Protein AF-A0A1C4YY28-F1 (afdb_monomer_lite)

Foldseek 3Di:
DDKWKKKWFADPVRHTPDIWTDDQQLQVVCVVPADADPVRFGPDKAQQDPSSQVSCVVGDPDRDDSVVSGIIMHMDDDDD

Radius of gyration: 11.9 Å; chains: 1; bounding box: 26×30×30 Å

Secondary structure (DSSP, 8-state):
-EEEEEEEEE-TTS-EEEEEEEPHHHHHHHTTTS-B-TTS-BSS-EEPPHHHHHHHGGG-SS---GGGS-EEEEEEEEP-

Sequence (80 aa):
MSIVNLVEKFGADGSLESSWVLPPDAVEPLRAHVDVTPQGWFVDVWPVTSDIAVIVQPWVAEPVEAESGAWFIGSVHTAG

Organism: NCBI:txid356851

Structure (mmCIF, N/CA/C/O backbone):
data_AF-A0A1C4YY28-F1
#
_entry.id   AF-A0A1C4YY28-F1
#
loop_
_atom_site.group_PDB
_atom_site.id
_atom_site.type_symbol
_atom_site.label_atom_id
_atom_site.label_alt_id
_atom_site.label_comp_id
_atom_site.label_asym_id
_atom_site.label_entity_id
_atom_site.label_seq_id
_atom_site.pdbx_PDB_ins_code
_atom_site.Cartn_x
_atom_site.Cartn_y
_atom_site.Cartn_z
_atom_site.occupancy
_atom_site.B_iso_or_equiv
_atom_site.auth_seq_id
_atom_site.auth_comp_id
_atom_site.auth_asym_id
_atom_site.auth_atom_id
_atom_site.pdbx_PDB_model_num
ATOM 1 N N . MET A 1 1 ? 13.589 6.683 16.652 1.00 65.69 1 MET A N 1
ATOM 2 C CA . MET A 1 1 ? 13.436 6.774 15.189 1.00 65.69 1 MET A CA 1
ATOM 3 C C . MET A 1 1 ? 12.794 5.482 14.747 1.00 65.69 1 MET A C 1
ATOM 5 O O . MET A 1 1 ? 13.403 4.432 14.920 1.00 65.69 1 MET A O 1
ATOM 9 N N . SER A 1 2 ? 11.549 5.562 14.299 1.00 85.75 2 SER A N 1
ATOM 10 C CA . SER A 1 2 ? 10.754 4.401 13.897 1.00 85.75 2 SER A CA 1
ATOM 11 C C . SER A 1 2 ? 10.440 4.521 12.410 1.00 85.75 2 SER A C 1
ATOM 13 O O . SER A 1 2 ? 10.384 5.630 11.884 1.00 85.75 2 SER A O 1
ATOM 15 N N . ILE A 1 3 ? 10.292 3.395 11.717 1.00 91.50 3 ILE A N 1
ATOM 16 C CA . ILE A 1 3 ? 9.831 3.379 10.325 1.00 91.50 3 ILE A CA 1
ATOM 17 C C . ILE A 1 3 ? 8.346 3.044 10.352 1.00 91.50 3 ILE A C 1
ATOM 19 O O . ILE A 1 3 ? 7.945 2.110 11.048 1.00 91.50 3 ILE A O 1
ATOM 23 N N . VAL A 1 4 ? 7.544 3.814 9.622 1.00 94.62 4 VAL A N 1
ATOM 24 C CA . VAL A 1 4 ? 6.121 3.527 9.425 1.00 94.62 4 VAL A CA 1
ATOM 25 C C . VAL A 1 4 ? 5.840 3.347 7.946 1.00 94.62 4 VAL A C 1
ATOM 27 O O . VAL A 1 4 ? 6.403 4.050 7.107 1.00 94.62 4 VAL A O 1
ATOM 30 N N . ASN A 1 5 ? 4.966 2.395 7.650 1.00 97.25 5 ASN A N 1
ATOM 31 C CA . ASN A 1 5 ? 4.425 2.190 6.320 1.00 97.25 5 ASN A CA 1
ATOM 32 C C . ASN A 1 5 ? 3.207 3.080 6.147 1.00 97.25 5 ASN A C 1
ATOM 34 O O . ASN A 1 5 ? 2.406 3.226 7.071 1.00 97.25 5 ASN A O 1
ATOM 38 N N . LEU A 1 6 ? 3.080 3.662 4.969 1.00 97.56 6 LEU A N 1
ATOM 39 C CA . LEU A 1 6 ? 2.036 4.601 4.629 1.00 97.56 6 LEU A CA 1
ATOM 40 C C . LEU A 1 6 ? 1.347 4.165 3.346 1.00 97.56 6 LEU A C 1
ATOM 42 O O . LEU A 1 6 ? 1.959 3.565 2.462 1.00 97.56 6 LEU A O 1
ATOM 46 N N . VAL A 1 7 ? 0.079 4.532 3.259 1.00 98.00 7 VAL A N 1
ATOM 47 C CA . VAL A 1 7 ? -0.610 4.773 1.998 1.00 98.00 7 VAL A CA 1
ATOM 48 C C . VAL A 1 7 ? -0.860 6.272 1.899 1.00 98.00 7 VAL A C 1
ATOM 50 O O . VAL A 1 7 ? -1.274 6.904 2.870 1.00 98.00 7 VAL A O 1
ATOM 53 N N . GLU A 1 8 ? -0.549 6.846 0.748 1.00 98.19 8 GLU A N 1
ATOM 54 C CA . GLU A 1 8 ? -0.555 8.280 0.490 1.00 98.19 8 GLU A CA 1
ATOM 55 C C . GLU A 1 8 ? -1.370 8.577 -0.764 1.00 98.19 8 GLU A C 1
ATOM 57 O O . GLU A 1 8 ? -1.338 7.823 -1.740 1.00 98.19 8 GLU A O 1
ATOM 62 N N . LYS A 1 9 ? -2.085 9.700 -0.731 1.00 98.31 9 LYS A N 1
ATOM 63 C CA . LYS A 1 9 ? -2.813 10.246 -1.869 1.00 98.31 9 LYS A CA 1
ATOM 64 C C . LYS A 1 9 ? -2.265 11.614 -2.228 1.00 98.31 9 LYS A C 1
ATOM 66 O O . LYS A 1 9 ? -2.136 12.484 -1.364 1.00 98.31 9 LYS A O 1
ATOM 71 N N . PHE A 1 10 ? -2.022 11.808 -3.514 1.00 97.75 10 PHE A N 1
ATOM 72 C CA . PHE A 1 10 ? -1.535 13.054 -4.076 1.00 97.75 10 PHE A CA 1
ATOM 73 C C . PHE A 1 10 ? -2.580 13.705 -4.978 1.00 97.75 10 PHE A C 1
ATOM 75 O O . PHE A 1 10 ? -3.269 13.034 -5.745 1.00 97.75 10 PHE A O 1
ATOM 82 N N . GLY A 1 11 ? -2.671 15.029 -4.901 1.00 96.31 11 GLY A N 1
ATOM 83 C CA . GLY A 1 11 ? -3.474 15.829 -5.813 1.00 96.31 11 GLY A CA 1
ATOM 84 C C . GLY A 1 11 ? -2.856 15.880 -7.211 1.00 96.31 11 GLY A C 1
ATOM 85 O O . GLY A 1 11 ? -1.694 15.527 -7.426 1.00 96.31 11 GLY A O 1
ATOM 86 N N . ALA A 1 12 ? -3.617 16.383 -8.184 1.00 93.19 12 ALA A N 1
ATOM 87 C CA . ALA A 1 12 ? -3.144 16.540 -9.565 1.00 93.19 12 ALA A CA 1
ATOM 88 C C . ALA A 1 12 ? -1.941 17.501 -9.700 1.00 93.19 12 ALA A C 1
ATOM 90 O O . ALA A 1 12 ? -1.235 17.474 -10.707 1.00 93.19 12 ALA A O 1
ATOM 91 N N . ASP A 1 13 ? -1.712 18.352 -8.699 1.00 94.88 13 ASP A N 1
ATOM 92 C CA . ASP A 1 13 ? -0.558 19.247 -8.595 1.00 94.88 13 ASP A CA 1
ATOM 93 C C . ASP A 1 13 ? 0.675 18.591 -7.942 1.00 94.88 13 ASP A C 1
ATOM 95 O O . ASP A 1 13 ? 1.714 19.235 -7.798 1.00 94.88 13 ASP A O 1
ATOM 99 N N . GLY A 1 14 ? 0.572 17.313 -7.562 1.00 93.56 14 GLY A N 1
ATOM 100 C CA . GLY A 1 14 ? 1.618 16.558 -6.879 1.00 93.56 14 GLY A CA 1
ATOM 101 C C . GLY A 1 14 ? 1.750 16.877 -5.389 1.00 93.56 14 GLY A C 1
ATOM 102 O O . GLY A 1 14 ? 2.710 16.429 -4.763 1.00 93.56 14 GLY A O 1
ATOM 103 N N . SER A 1 15 ? 0.828 17.648 -4.805 1.00 96.38 15 SER A N 1
ATOM 104 C CA . SER A 1 15 ? 0.804 17.887 -3.362 1.00 96.38 15 SER A CA 1
ATOM 105 C C . SER A 1 15 ? 0.237 16.677 -2.614 1.00 96.38 15 SER A C 1
ATOM 107 O O . SER A 1 15 ? -0.673 16.006 -3.098 1.00 96.38 15 SER A O 1
ATOM 109 N N . LEU A 1 16 ? 0.789 16.376 -1.434 1.00 96.94 16 LEU A N 1
ATOM 110 C CA . LEU A 1 16 ? 0.244 15.341 -0.554 1.00 96.94 16 LEU A CA 1
ATOM 111 C C . LEU A 1 16 ? -1.091 15.831 0.020 1.00 96.94 16 LEU A C 1
ATOM 113 O O . LEU A 1 16 ? -1.116 16.782 0.801 1.00 96.94 16 LEU A O 1
ATOM 117 N N . GLU A 1 17 ? -2.186 15.169 -0.342 1.00 97.38 17 GLU A N 1
ATOM 118 C CA . GLU A 1 17 ? -3.522 15.497 0.162 1.00 97.38 17 GLU A CA 1
ATOM 119 C C . GLU A 1 17 ? -3.827 14.757 1.461 1.00 97.38 17 GLU A C 1
ATOM 121 O O . GLU A 1 17 ? -4.450 15.309 2.369 1.00 97.38 17 GLU A O 1
ATOM 126 N N . SER A 1 18 ? -3.430 13.487 1.557 1.00 97.38 18 SER A N 1
ATOM 127 C CA . SER A 1 18 ? -3.727 12.639 2.713 1.00 97.38 18 SER A CA 1
ATOM 128 C C . SER A 1 18 ? -2.751 11.476 2.836 1.00 97.38 18 SER A C 1
ATOM 130 O O . SER A 1 18 ? -2.215 10.988 1.842 1.00 97.38 18 SER A O 1
ATOM 132 N N . SER A 1 19 ? -2.538 11.018 4.070 1.00 97.38 19 SER A N 1
ATOM 133 C CA . SER A 1 19 ? -1.737 9.835 4.371 1.00 97.38 19 SER A CA 1
ATOM 134 C C . SER A 1 19 ? -2.331 9.041 5.533 1.00 97.38 19 SER A C 1
ATOM 136 O O . SER A 1 19 ? -2.895 9.602 6.476 1.00 97.38 19 SER A O 1
ATOM 138 N N . TRP A 1 20 ? -2.196 7.718 5.467 1.00 97.81 20 TRP A N 1
ATOM 139 C CA . TRP A 1 20 ? -2.660 6.791 6.495 1.00 97.81 20 TRP A CA 1
ATOM 140 C C . TRP A 1 20 ? -1.562 5.791 6.829 1.00 97.81 20 TRP A C 1
ATOM 142 O O . TRP A 1 20 ? -0.887 5.271 5.943 1.00 97.81 20 TRP A O 1
ATOM 152 N N . VAL A 1 21 ? -1.395 5.507 8.120 1.00 96.75 21 VAL A N 1
ATOM 153 C CA . VAL A 1 21 ? -0.422 4.519 8.592 1.00 96.75 21 VAL A CA 1
ATOM 154 C C . VAL A 1 21 ? -0.967 3.116 8.374 1.00 96.75 21 VAL A C 1
ATOM 156 O O . VAL A 1 21 ? -2.050 2.779 8.850 1.00 96.75 21 VAL A O 1
ATOM 159 N N . LEU A 1 22 ? -0.179 2.284 7.700 1.00 96.19 22 LEU A N 1
ATOM 160 C CA . LEU A 1 22 ? -0.465 0.872 7.510 1.00 96.19 22 LEU A CA 1
ATOM 161 C C . LEU A 1 22 ? 0.080 0.065 8.700 1.00 96.19 22 LEU A C 1
ATOM 163 O O . LEU A 1 22 ? 1.284 0.120 8.979 1.00 96.19 22 LEU A O 1
ATOM 167 N N . PRO A 1 23 ? -0.772 -0.696 9.413 1.00 94.56 23 PRO A N 1
ATOM 168 C CA . PRO A 1 23 ? -0.308 -1.588 10.466 1.00 94.56 23 PRO A CA 1
ATOM 169 C C . PRO A 1 23 ? 0.448 -2.787 9.870 1.00 94.56 23 PRO A C 1
ATOM 171 O O . PRO A 1 23 ? 0.278 -3.094 8.690 1.00 94.56 23 PRO A O 1
ATOM 174 N N . PRO A 1 24 ? 1.229 -3.528 10.675 1.00 91.44 24 PRO A N 1
ATOM 175 C CA . PRO A 1 24 ? 1.931 -4.728 10.212 1.00 91.44 24 PRO A CA 1
ATOM 176 C C . PRO A 1 24 ? 1.024 -5.753 9.510 1.00 91.44 24 PRO A C 1
ATOM 178 O O . PRO A 1 24 ? 1.432 -6.340 8.511 1.00 91.44 24 PRO A O 1
ATOM 181 N N . ASP A 1 25 ? -0.224 -5.902 9.967 1.00 93.06 25 ASP A N 1
ATOM 182 C CA . ASP A 1 25 ? -1.214 -6.821 9.384 1.00 93.06 25 ASP A CA 1
ATOM 183 C C . ASP A 1 25 ? -1.582 -6.471 7.930 1.00 93.06 25 ASP A C 1
ATOM 185 O O . ASP A 1 25 ? -1.986 -7.345 7.165 1.00 93.06 25 ASP A O 1
ATOM 189 N N . ALA A 1 26 ? -1.405 -5.208 7.526 1.00 94.00 26 ALA A N 1
ATOM 190 C CA . ALA A 1 26 ? -1.584 -4.764 6.147 1.00 94.00 26 ALA A CA 1
ATOM 191 C C . ALA A 1 26 ? -0.394 -5.112 5.248 1.00 94.00 26 ALA A C 1
ATOM 193 O O . ALA A 1 26 ? -0.545 -5.228 4.037 1.00 94.00 26 ALA A O 1
ATOM 194 N N . VAL A 1 27 ? 0.800 -5.259 5.824 1.00 94.12 27 VAL A N 1
ATOM 195 C CA . VAL A 1 27 ? 2.055 -5.410 5.076 1.00 94.12 27 VAL A CA 1
ATOM 196 C C . VAL A 1 27 ? 2.208 -6.817 4.521 1.00 94.12 27 VAL A C 1
ATOM 198 O O . VAL A 1 27 ? 2.662 -6.989 3.393 1.00 94.12 27 VAL A O 1
ATOM 201 N N . GLU A 1 28 ? 1.836 -7.829 5.302 1.00 93.00 28 GLU A N 1
ATOM 202 C CA . GLU A 1 28 ? 2.016 -9.228 4.915 1.00 93.00 28 GLU A CA 1
ATOM 203 C C . GLU A 1 28 ? 1.349 -9.583 3.571 1.00 93.00 28 GLU A C 1
ATOM 205 O O . GLU A 1 28 ? 2.045 -10.113 2.702 1.00 93.00 28 GLU A O 1
ATOM 210 N N . PRO A 1 29 ? 0.069 -9.240 3.312 1.00 96.31 29 PRO A N 1
ATOM 211 C CA . PRO A 1 29 ? -0.534 -9.471 1.997 1.00 96.31 29 PRO A CA 1
ATOM 212 C C . PRO A 1 29 ? 0.104 -8.636 0.872 1.00 96.31 29 PRO A C 1
ATOM 214 O O . PRO A 1 29 ? 0.108 -9.070 -0.278 1.00 96.31 29 PRO A O 1
ATOM 217 N N . LEU A 1 30 ? 0.695 -7.474 1.175 1.00 96.88 30 LEU A N 1
ATOM 218 C CA . LEU A 1 30 ? 1.348 -6.623 0.170 1.00 96.88 30 LEU A CA 1
ATOM 219 C C . LEU A 1 30 ? 2.665 -7.208 -0.352 1.00 96.88 30 LEU A C 1
ATOM 221 O O . LEU A 1 30 ? 3.077 -6.861 -1.457 1.00 96.88 30 LEU A O 1
ATOM 225 N N . ARG A 1 31 ? 3.298 -8.141 0.374 1.00 95.38 31 ARG A N 1
ATOM 226 C CA . ARG A 1 31 ? 4.553 -8.795 -0.050 1.00 95.38 31 ARG A CA 1
ATOM 227 C C . ARG A 1 31 ? 4.456 -9.509 -1.401 1.00 95.38 31 ARG A C 1
ATOM 229 O O . ARG A 1 31 ? 5.479 -9.744 -2.031 1.00 95.38 31 ARG A O 1
ATOM 236 N N . ALA A 1 32 ? 3.251 -9.879 -1.837 1.00 96.12 32 ALA A N 1
ATOM 237 C CA . ALA A 1 32 ? 3.029 -10.484 -3.150 1.00 96.12 32 ALA A CA 1
ATOM 238 C C . ALA A 1 32 ? 3.067 -9.468 -4.310 1.00 96.12 32 ALA A C 1
ATOM 240 O O . ALA A 1 32 ? 3.150 -9.872 -5.468 1.00 96.12 32 ALA A O 1
ATOM 241 N N . HIS A 1 33 ? 2.995 -8.170 -4.007 1.00 96.88 33 HIS A N 1
ATOM 242 C CA . HIS A 1 33 ? 2.830 -7.095 -4.987 1.00 96.88 33 HIS A CA 1
ATOM 243 C C . HIS A 1 33 ? 3.988 -6.096 -4.994 1.00 96.88 33 HIS A C 1
ATOM 245 O O . HIS A 1 33 ? 4.214 -5.451 -6.015 1.00 96.88 33 HIS A O 1
ATOM 251 N N . VAL A 1 34 ? 4.703 -5.956 -3.875 1.00 97.00 34 VAL A N 1
ATOM 252 C CA . VAL A 1 34 ? 5.794 -4.988 -3.716 1.00 97.00 34 VAL A CA 1
ATOM 253 C C . VAL A 1 34 ? 6.960 -5.580 -2.940 1.00 97.00 34 VAL A C 1
ATOM 255 O O . VAL A 1 34 ? 6.796 -6.518 -2.154 1.00 97.00 34 VAL A O 1
ATOM 258 N N . ASP A 1 35 ? 8.136 -4.981 -3.107 1.00 97.75 35 ASP A N 1
ATOM 259 C CA . ASP A 1 35 ? 9.311 -5.367 -2.338 1.00 97.75 35 ASP A CA 1
ATOM 260 C C . ASP A 1 35 ? 9.231 -4.836 -0.904 1.00 97.75 35 ASP A C 1
ATOM 262 O O . ASP A 1 35 ? 9.155 -3.630 -0.642 1.00 97.75 35 ASP A O 1
ATOM 266 N N . VAL A 1 36 ? 9.283 -5.773 0.042 1.00 96.50 36 VAL A N 1
ATOM 267 C CA . VAL A 1 36 ? 9.236 -5.516 1.482 1.00 96.50 36 VAL A CA 1
ATOM 268 C C . VAL A 1 36 ? 10.453 -6.152 2.134 1.00 96.50 36 VAL A C 1
ATOM 270 O O . VAL A 1 36 ? 10.755 -7.328 1.925 1.00 96.50 36 VAL A O 1
ATOM 273 N N . THR A 1 37 ? 11.130 -5.408 2.998 1.00 95.31 37 THR A N 1
ATOM 274 C CA . THR A 1 37 ? 12.275 -5.921 3.751 1.00 95.31 37 THR A CA 1
ATOM 275 C C . THR A 1 37 ? 11.887 -7.053 4.714 1.00 95.31 37 THR A C 1
ATOM 277 O O . THR A 1 37 ? 10.708 -7.231 5.059 1.00 95.31 37 THR A O 1
ATOM 280 N N . PRO A 1 38 ? 12.867 -7.833 5.215 1.00 92.94 38 PRO A N 1
ATOM 281 C CA . PRO A 1 38 ? 12.602 -8.872 6.213 1.00 92.94 38 PRO A CA 1
ATOM 282 C C . PRO A 1 38 ? 11.918 -8.346 7.476 1.00 92.94 38 PRO A C 1
ATOM 284 O O . PRO A 1 38 ? 11.212 -9.080 8.155 1.00 92.94 38 PRO A O 1
ATOM 287 N N . GLN A 1 39 ? 12.109 -7.069 7.787 1.00 91.94 39 GLN A N 1
ATOM 288 C CA . GLN A 1 39 ? 11.543 -6.429 8.962 1.00 91.94 39 GLN A CA 1
ATOM 289 C C . GLN A 1 39 ? 10.203 -5.719 8.696 1.00 91.94 39 GLN A C 1
ATOM 291 O O . GLN A 1 39 ? 9.621 -5.165 9.625 1.00 91.94 39 GLN A O 1
ATOM 296 N N . GLY A 1 40 ? 9.697 -5.754 7.457 1.00 93.56 40 GLY A N 1
ATOM 297 C CA . GLY A 1 40 ? 8.323 -5.357 7.150 1.00 93.56 40 GLY A CA 1
ATOM 298 C C . GLY A 1 40 ? 8.130 -3.910 6.701 1.00 93.56 40 GLY A C 1
ATOM 299 O O . GLY A 1 40 ? 7.045 -3.382 6.903 1.00 93.56 40 GLY A O 1
ATOM 300 N N . TRP A 1 41 ? 9.128 -3.258 6.103 1.00 94.44 41 TRP A N 1
ATOM 301 C CA . TRP A 1 41 ? 8.949 -1.950 5.453 1.00 94.44 41 TRP A CA 1
ATOM 302 C C . TRP A 1 41 ? 9.142 -2.039 3.945 1.00 94.44 41 TRP A C 1
ATOM 304 O O . TRP A 1 41 ? 9.907 -2.880 3.466 1.00 94.44 41 TRP A O 1
ATOM 314 N N . PHE A 1 42 ? 8.447 -1.179 3.206 1.00 96.69 42 PHE A N 1
ATOM 315 C CA . PHE A 1 42 ? 8.576 -1.092 1.758 1.00 96.69 42 PHE A CA 1
ATOM 316 C C . PHE A 1 42 ? 9.971 -0.593 1.387 1.00 96.69 42 PHE A C 1
ATOM 318 O O . PHE A 1 42 ? 10.529 0.292 2.039 1.00 96.69 42 PHE A O 1
ATOM 325 N N . VAL A 1 43 ? 10.554 -1.210 0.362 1.00 95.56 43 VAL A N 1
ATOM 326 C CA . VAL A 1 43 ? 11.885 -0.836 -0.135 1.00 95.56 43 VAL A CA 1
ATOM 327 C C . VAL A 1 43 ? 11.831 0.477 -0.919 1.00 95.56 43 VAL A C 1
ATOM 329 O O . VAL A 1 43 ? 12.740 1.292 -0.795 1.00 95.56 43 VAL A O 1
ATOM 332 N N . ASP A 1 44 ? 10.742 0.688 -1.656 1.00 96.06 44 ASP A N 1
ATOM 333 C CA . ASP A 1 44 ? 10.506 1.829 -2.541 1.00 96.06 44 ASP A CA 1
ATOM 334 C C . ASP A 1 44 ? 9.086 2.380 -2.355 1.00 96.06 44 ASP A C 1
ATOM 336 O O . ASP A 1 44 ? 8.282 1.846 -1.584 1.00 96.06 44 ASP A O 1
ATOM 340 N N . VAL A 1 45 ? 8.782 3.457 -3.081 1.00 96.69 45 VAL A N 1
ATOM 341 C CA . VAL A 1 45 ? 7.414 3.949 -3.259 1.00 96.69 45 VAL A CA 1
ATOM 342 C C . VAL A 1 45 ? 6.784 3.237 -4.452 1.00 96.69 45 VAL A C 1
ATOM 344 O O . VAL A 1 45 ? 7.344 3.238 -5.548 1.00 96.69 45 VAL A O 1
ATOM 347 N N . TRP A 1 46 ? 5.602 2.663 -4.250 1.00 97.88 46 TRP A N 1
ATOM 348 C CA . TRP A 1 46 ? 4.894 1.884 -5.262 1.00 97.88 46 TRP A CA 1
ATOM 349 C C . TRP A 1 46 ? 3.536 2.507 -5.575 1.00 97.88 46 TRP A C 1
ATOM 351 O O . TRP A 1 46 ? 2.823 2.882 -4.642 1.00 97.88 46 TRP A O 1
ATOM 361 N N . PRO A 1 47 ? 3.137 2.602 -6.857 1.00 97.56 47 PRO A N 1
ATOM 362 C CA . PRO A 1 47 ? 1.782 3.001 -7.205 1.00 97.56 47 PRO A CA 1
ATOM 363 C C . PRO A 1 47 ? 0.785 1.943 -6.726 1.00 97.56 47 PRO A C 1
ATOM 365 O O . PRO A 1 47 ? 1.031 0.737 -6.820 1.00 97.56 47 PRO A O 1
ATOM 368 N N . VAL A 1 48 ? -0.363 2.392 -6.232 1.00 98.12 48 VAL A N 1
ATOM 369 C CA . VAL A 1 48 ? -1.449 1.499 -5.834 1.00 98.12 48 VAL A CA 1
ATOM 370 C C . VAL A 1 48 ? -2.132 0.940 -7.079 1.00 98.12 48 VAL A C 1
ATOM 372 O O . VAL A 1 48 ? -2.732 1.670 -7.863 1.00 98.12 48 VAL A O 1
ATOM 375 N N . THR A 1 49 ? -2.060 -0.379 -7.243 1.00 97.88 49 THR A N 1
ATOM 376 C CA . THR A 1 49 ? -2.840 -1.137 -8.230 1.00 97.88 49 THR A CA 1
ATOM 377 C C . THR A 1 49 ? -4.203 -1.534 -7.660 1.00 97.88 49 THR A C 1
ATOM 379 O O . THR A 1 49 ? -4.442 -1.404 -6.460 1.00 97.88 49 THR A O 1
ATOM 382 N N . SER A 1 50 ? -5.093 -2.076 -8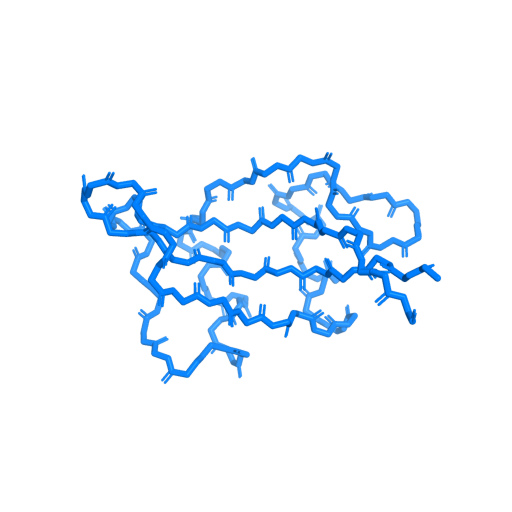.497 1.00 97.19 50 SER A N 1
ATOM 383 C CA . SER A 1 50 ? -6.390 -2.601 -8.040 1.00 97.19 50 SER A CA 1
ATOM 384 C C . SER A 1 50 ? -6.255 -3.666 -6.935 1.00 97.19 50 SER A C 1
ATOM 386 O O . SER A 1 50 ? -7.013 -3.636 -5.967 1.00 97.19 50 SER A O 1
ATOM 388 N N . ASP A 1 51 ? -5.259 -4.556 -7.016 1.00 97.44 51 ASP A N 1
ATOM 389 C CA . ASP A 1 51 ? -5.020 -5.570 -5.977 1.00 97.44 51 ASP A CA 1
ATOM 390 C C . ASP A 1 51 ? -4.538 -4.937 -4.663 1.00 97.44 51 ASP A C 1
ATOM 392 O O .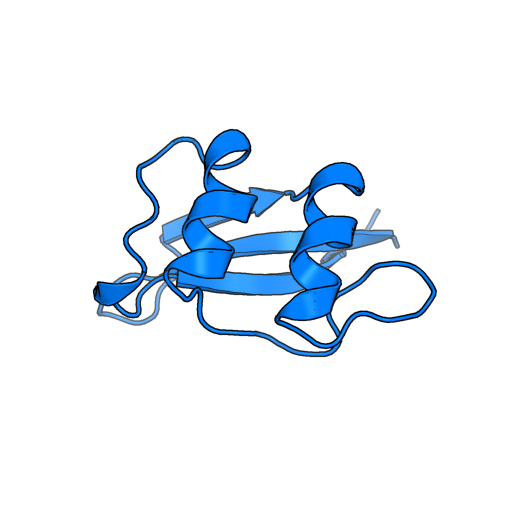 ASP A 1 51 ? -5.030 -5.268 -3.582 1.00 97.44 51 ASP A O 1
ATOM 396 N N . ILE A 1 52 ? -3.618 -3.968 -4.752 1.00 97.81 52 ILE A N 1
ATOM 397 C CA . ILE A 1 52 ? -3.126 -3.224 -3.586 1.00 97.81 52 ILE A CA 1
ATOM 398 C C . ILE A 1 52 ? -4.266 -2.425 -2.949 1.00 97.81 52 ILE A C 1
ATOM 400 O O . ILE A 1 52 ? -4.370 -2.411 -1.7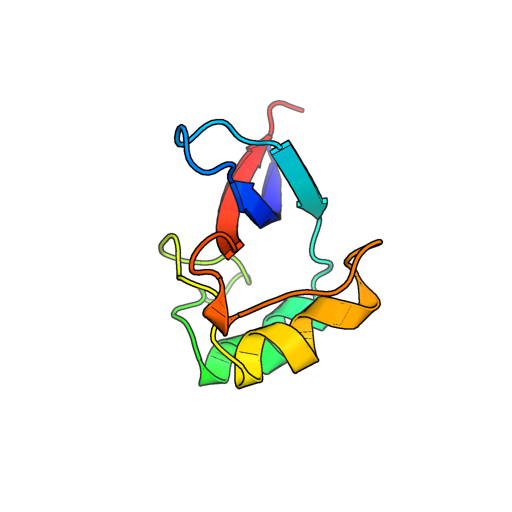26 1.00 97.81 52 ILE A O 1
ATOM 404 N N . ALA A 1 53 ? -5.142 -1.806 -3.747 1.00 98.12 53 ALA A N 1
ATOM 405 C CA . ALA A 1 53 ? -6.280 -1.032 -3.261 1.00 98.12 53 ALA A CA 1
ATOM 406 C C . ALA A 1 53 ? -7.208 -1.881 -2.386 1.00 98.12 53 ALA A C 1
ATOM 408 O O . ALA A 1 53 ? -7.548 -1.462 -1.284 1.00 98.12 53 ALA A O 1
ATOM 409 N N . VAL A 1 54 ? -7.550 -3.100 -2.826 1.00 97.88 54 VAL A N 1
ATOM 410 C CA . VAL A 1 54 ? -8.361 -4.043 -2.035 1.00 97.88 54 VAL A CA 1
ATOM 411 C C . VAL A 1 54 ? -7.688 -4.370 -0.708 1.00 97.88 54 VAL A C 1
ATOM 413 O O . VAL A 1 54 ? -8.363 -4.417 0.321 1.00 97.88 54 VAL A O 1
ATOM 416 N N . ILE A 1 55 ? -6.369 -4.578 -0.731 1.00 97.88 55 ILE A N 1
ATOM 417 C CA . ILE A 1 55 ? -5.604 -4.854 0.478 1.00 97.88 55 ILE A CA 1
ATOM 418 C C . ILE A 1 55 ? -5.682 -3.652 1.414 1.00 97.88 55 ILE A C 1
ATOM 420 O O . ILE A 1 55 ? -6.120 -3.833 2.539 1.00 97.88 55 ILE A O 1
ATOM 424 N N . VAL A 1 56 ? -5.319 -2.442 0.971 1.00 97.62 56 VAL A N 1
ATOM 425 C CA . VAL A 1 56 ? -5.155 -1.283 1.867 1.00 97.62 56 VAL A CA 1
ATOM 426 C C . VAL A 1 56 ? -6.460 -0.597 2.284 1.00 97.62 56 VAL A C 1
ATOM 428 O O . VAL A 1 56 ? -6.477 0.098 3.301 1.00 97.62 56 VAL A O 1
ATOM 431 N N . GLN A 1 57 ? -7.555 -0.800 1.544 1.00 97.94 57 GLN A N 1
ATOM 432 C CA . GLN A 1 57 ? -8.845 -0.134 1.762 1.00 97.94 57 GLN A CA 1
ATOM 433 C C . GLN A 1 57 ? -9.350 -0.142 3.220 1.00 97.94 57 GLN A C 1
ATOM 435 O O . GLN A 1 57 ? -9.878 0.886 3.644 1.00 97.94 57 GLN A O 1
ATOM 440 N N . PRO A 1 58 ? -9.202 -1.219 4.021 1.00 97.94 58 PRO A N 1
ATOM 441 C CA . PRO A 1 58 ? -9.655 -1.236 5.414 1.00 97.94 58 PRO A CA 1
ATOM 442 C C . PRO A 1 58 ? -8.963 -0.214 6.328 1.00 97.94 58 PRO A C 1
ATOM 444 O O . PRO A 1 58 ? -9.497 0.100 7.391 1.00 97.94 58 PRO A O 1
ATOM 447 N N . TRP A 1 59 ? -7.788 0.293 5.944 1.00 97.44 59 TRP A N 1
ATOM 448 C CA . TRP A 1 59 ? -7.006 1.256 6.730 1.00 97.44 59 TRP A CA 1
ATOM 449 C C . TRP A 1 59 ? -7.066 2.683 6.176 1.00 97.44 59 TRP A C 1
ATOM 451 O O . TRP A 1 59 ? 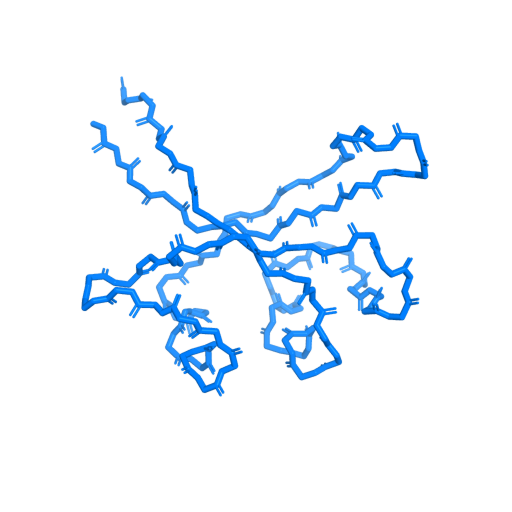-6.481 3.593 6.763 1.00 97.44 59 TRP A O 1
ATOM 461 N N . VAL A 1 60 ? -7.795 2.890 5.079 1.00 97.88 60 VAL A N 1
ATOM 462 C CA . VAL A 1 60 ? -7.981 4.193 4.436 1.00 97.88 60 VAL A CA 1
ATOM 463 C C . VAL A 1 60 ? -9.402 4.678 4.691 1.00 97.88 60 VAL A C 1
ATOM 465 O O . VAL A 1 60 ? -10.370 3.943 4.509 1.00 97.88 60 VAL A O 1
ATOM 468 N N . ALA A 1 61 ? -9.537 5.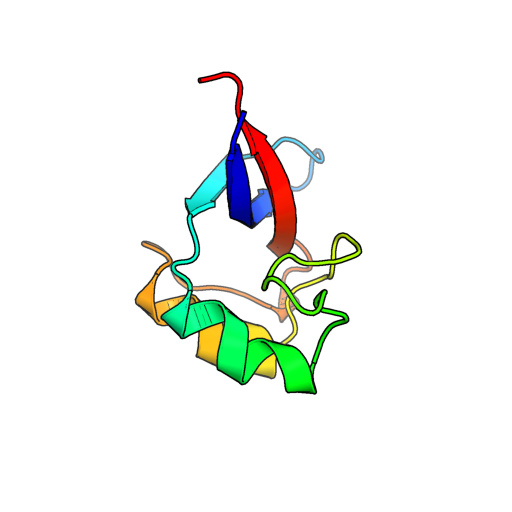932 5.125 1.00 97.62 61 ALA A N 1
ATOM 469 C CA . ALA A 1 61 ? -10.838 6.512 5.470 1.00 97.62 61 ALA A CA 1
ATOM 470 C C . ALA A 1 61 ? -11.716 6.840 4.246 1.00 97.62 61 ALA A C 1
ATOM 472 O O . ALA A 1 61 ? -12.910 7.097 4.394 1.00 97.62 61 ALA A O 1
ATOM 473 N N . GLU A 1 62 ? -11.132 6.840 3.050 1.00 96.75 62 GLU A N 1
ATOM 474 C CA . GLU A 1 62 ? -11.789 7.149 1.784 1.00 96.75 62 GLU A CA 1
ATOM 475 C C . GLU A 1 62 ? -11.595 6.030 0.743 1.00 96.75 62 GLU A C 1
ATOM 477 O O . GLU A 1 62 ? -10.709 5.183 0.902 1.00 96.75 62 GLU A O 1
ATOM 482 N N . PRO A 1 63 ? -12.434 5.975 -0.309 1.00 97.50 63 PRO A N 1
ATOM 483 C CA . PRO A 1 63 ? -12.291 4.987 -1.373 1.00 97.50 63 PRO A CA 1
ATOM 484 C C . PRO A 1 63 ? -10.944 5.121 -2.090 1.00 97.50 63 PRO A C 1
ATOM 486 O O . PRO A 1 63 ? -10.595 6.193 -2.582 1.00 97.50 63 PRO A O 1
ATOM 489 N N . VAL A 1 64 ? -10.201 4.019 -2.169 1.00 97.69 64 VAL A N 1
ATOM 490 C CA . VAL A 1 64 ? -8.910 3.969 -2.854 1.00 97.69 64 VAL A CA 1
ATOM 491 C C . VAL A 1 64 ? -9.148 3.730 -4.341 1.00 97.69 64 VAL A C 1
ATOM 493 O O . VAL A 1 64 ? -9.517 2.638 -4.771 1.00 97.69 64 VAL A O 1
ATOM 496 N N . GLU A 1 65 ? -8.929 4.767 -5.142 1.00 96.38 65 GLU A N 1
ATOM 497 C CA . GLU A 1 65 ? -9.154 4.747 -6.588 1.00 96.38 65 GLU A CA 1
ATOM 498 C C . GLU A 1 65 ? -7.844 4.457 -7.334 1.00 96.38 65 GLU A C 1
ATOM 500 O O . GLU A 1 65 ? -7.174 5.382 -7.793 1.00 96.38 65 GLU A O 1
ATOM 505 N N . ALA A 1 66 ? -7.461 3.183 -7.474 1.00 93.69 66 ALA A N 1
ATOM 506 C CA . ALA A 1 66 ? -6.206 2.785 -8.137 1.00 93.69 66 ALA A CA 1
ATOM 507 C C . ALA A 1 66 ? -6.034 3.392 -9.548 1.00 93.69 66 ALA A C 1
ATOM 509 O O . ALA A 1 66 ? -4.960 3.870 -9.909 1.00 93.69 66 ALA A O 1
ATOM 510 N N . GLU A 1 67 ? -7.120 3.452 -10.320 1.00 94.25 67 GLU A N 1
ATOM 511 C CA . GLU A 1 67 ? -7.123 3.960 -11.700 1.00 94.25 67 GLU A CA 1
ATOM 512 C C . GLU A 1 67 ? -6.887 5.479 -11.803 1.00 94.25 67 GLU A C 1
ATOM 514 O O . GLU A 1 67 ? -6.630 5.995 -12.890 1.00 94.25 67 GLU A O 1
ATOM 519 N N . SER A 1 68 ? -6.960 6.214 -10.686 1.00 93.00 68 SER A N 1
ATOM 520 C CA . SER A 1 68 ? -6.691 7.660 -10.662 1.00 93.00 68 SER A CA 1
ATOM 521 C C . SER A 1 68 ? -5.205 8.001 -10.819 1.00 93.00 68 SER A C 1
ATOM 523 O O . SER A 1 68 ? -4.874 9.134 -11.161 1.00 93.00 68 SER A O 1
ATOM 525 N N . GLY A 1 69 ? -4.301 7.053 -10.534 1.00 93.69 69 GLY A N 1
ATOM 526 C CA . GLY A 1 69 ? -2.857 7.302 -10.480 1.00 93.69 69 GLY A CA 1
ATOM 527 C C . GLY A 1 69 ? -2.407 8.217 -9.330 1.00 93.69 69 GLY A C 1
ATOM 528 O O . GLY A 1 69 ? -1.245 8.611 -9.289 1.00 93.69 69 GLY A O 1
ATOM 529 N N . ALA A 1 70 ? -3.309 8.555 -8.402 1.00 97.38 70 ALA A N 1
ATOM 530 C CA . ALA A 1 70 ? -3.057 9.463 -7.282 1.00 97.38 70 ALA A CA 1
ATOM 531 C C . ALA A 1 70 ? -2.499 8.767 -6.028 1.00 97.38 70 ALA A C 1
ATOM 533 O O . ALA A 1 70 ? -2.100 9.437 -5.079 1.00 97.38 70 ALA A O 1
ATOM 534 N N . TRP A 1 71 ? -2.506 7.434 -5.997 1.00 98.38 71 TRP A N 1
ATOM 535 C CA . TRP A 1 71 ? -2.322 6.645 -4.781 1.00 98.38 71 TRP A CA 1
ATOM 536 C C . TRP A 1 71 ? -1.010 5.872 -4.779 1.00 98.38 71 TRP A C 1
ATOM 538 O O . TRP A 1 71 ? -0.681 5.191 -5.752 1.00 98.38 71 TRP A O 1
ATOM 548 N N . PHE A 1 72 ? -0.297 5.927 -3.657 1.00 98.25 72 PHE A N 1
ATOM 549 C CA . PHE A 1 72 ? 1.006 5.291 -3.486 1.00 98.25 72 PHE A CA 1
ATOM 550 C C . PHE A 1 72 ? 1.135 4.645 -2.108 1.00 98.25 72 PHE A C 1
ATOM 552 O O . PHE A 1 72 ? 0.506 5.082 -1.147 1.00 98.25 72 PHE A O 1
ATOM 559 N N . ILE A 1 73 ? 1.970 3.614 -2.001 1.00 98.00 73 ILE A N 1
ATOM 560 C CA . ILE A 1 73 ? 2.426 3.068 -0.719 1.00 98.00 73 ILE A CA 1
ATOM 561 C C . ILE A 1 73 ? 3.936 3.229 -0.588 1.00 98.00 73 ILE A C 1
ATOM 563 O O . ILE A 1 73 ? 4.663 3.123 -1.573 1.00 98.00 73 ILE A O 1
ATOM 567 N N . GLY A 1 74 ? 4.409 3.482 0.627 1.00 97.38 74 GLY A N 1
ATOM 568 C CA . GLY A 1 74 ? 5.823 3.729 0.898 1.00 97.38 74 GLY A CA 1
ATOM 569 C C . GLY A 1 74 ? 6.132 3.754 2.390 1.00 97.38 74 GLY A C 1
ATOM 570 O O . GLY A 1 74 ? 5.243 3.584 3.226 1.00 97.38 74 GLY A O 1
ATOM 571 N N . SER A 1 75 ? 7.403 3.928 2.739 1.00 96.88 75 SER A N 1
ATOM 572 C CA . SER A 1 75 ? 7.852 3.952 4.133 1.00 96.88 75 SER A CA 1
ATOM 573 C C . SER A 1 75 ? 8.592 5.244 4.446 1.00 96.88 75 SER A C 1
ATOM 575 O O . SER A 1 75 ? 9.405 5.712 3.653 1.00 96.88 75 SER A O 1
ATOM 577 N N . VAL A 1 76 ? 8.352 5.803 5.634 1.00 94.31 76 VAL A N 1
ATOM 578 C CA . VAL A 1 76 ? 9.026 7.021 6.101 1.00 94.31 76 VAL A CA 1
ATOM 579 C C . VAL A 1 76 ? 9.643 6.821 7.479 1.00 94.31 76 VAL A C 1
ATOM 581 O O . VAL A 1 76 ? 9.122 6.092 8.328 1.00 94.31 76 VAL A O 1
ATOM 584 N N . HIS A 1 77 ? 10.762 7.503 7.716 1.00 88.19 77 HIS A N 1
ATOM 585 C CA . HIS A 1 77 ? 11.351 7.619 9.042 1.00 88.19 77 HIS A CA 1
ATOM 586 C C . HIS A 1 77 ? 10.637 8.696 9.854 1.00 88.19 77 HIS A C 1
ATOM 588 O O . HIS A 1 77 ? 10.646 9.869 9.487 1.00 88.19 77 HIS A O 1
ATOM 594 N N . THR A 1 78 ? 10.095 8.322 11.008 1.00 78.38 78 THR A N 1
ATOM 595 C CA . THR A 1 78 ? 9.565 9.278 11.976 1.00 78.38 78 THR A CA 1
ATOM 596 C C . THR A 1 78 ? 10.624 9.595 13.033 1.00 78.38 78 THR A C 1
ATOM 598 O O . THR A 1 78 ? 11.252 8.703 13.628 1.00 78.38 78 THR A O 1
ATOM 601 N N . ALA A 1 79 ? 10.858 10.893 13.252 1.00 69.25 79 ALA A N 1
ATOM 602 C CA . ALA A 1 79 ? 11.555 11.358 14.443 1.00 69.25 79 ALA A CA 1
ATOM 603 C C . ALA A 1 79 ? 10.649 11.058 15.645 1.00 69.25 79 ALA A C 1
ATOM 605 O O . ALA A 1 79 ? 9.467 11.402 15.626 1.00 69.25 79 ALA A O 1
ATOM 606 N N . GLY A 1 80 ? 11.193 10.322 16.614 1.00 54.97 80 GLY A N 1
ATOM 607 C CA . GLY A 1 80 ? 10.496 10.011 17.864 1.00 54.97 80 GLY A CA 1
ATOM 608 C C . GLY A 1 80 ? 10.612 11.146 18.862 1.00 54.97 80 GLY A C 1
ATOM 609 O O . GLY A 1 80 ? 11.537 11.973 18.689 1.00 54.97 80 GLY A O 1
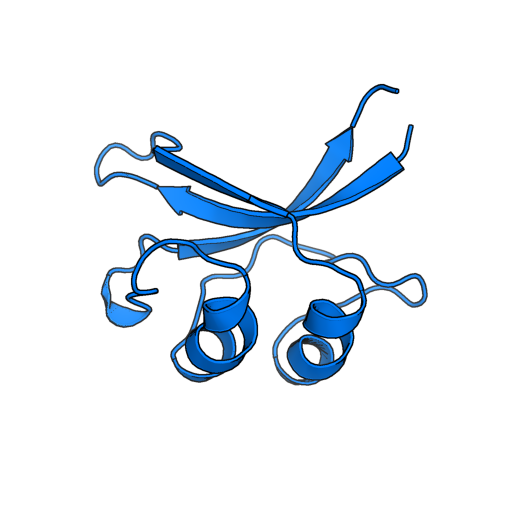#

pLDDT: mean 94.54, std 6.97, range [54.97, 98.38]